Protein AF-A0A2C9EK33-F1 (afdb_monomer)

Solvent-accessible surface area (backbone atoms only — not comparable to full-atom values): 8706 Å² total; per-residue (Å²): 139,89,85,85,82,84,81,84,85,89,77,86,86,74,87,72,79,89,72,76,88,73,95,65,98,65,78,88,69,61,55,70,62,52,52,51,50,54,58,59,61,72,72,67,62,94,80,58,65,85,48,42,47,70,40,89,56,97,82,50,104,55,62,85,45,69,42,61,77,76,57,53,68,64,57,41,50,52,55,22,51,49,31,49,46,55,41,47,57,50,50,56,50,58,74,71,50,80,70,78,92,60,55,68,68,57,56,50,50,52,53,49,50,44,51,51,35,50,51,54,22,50,54,39,48,51,54,47,51,58,54,63,71,65,62,130

Organism: Pseudomonas protegens (strain DSM 19095 / LMG 27888 / CFBP 6595 / CHA0) (NCBI:txid1124983)

Structure (mmCIF, N/CA/C/O backbone):
data_AF-A0A2C9EK33-F1
#
_entry.id   AF-A0A2C9EK33-F1
#
loop_
_atom_site.group_PDB
_atom_site.id
_atom_site.type_symbol
_atom_site.label_atom_id
_atom_site.label_alt_id
_atom_site.label_comp_id
_atom_site.label_asym_id
_atom_site.label_entity_id
_atom_site.label_seq_id
_atom_site.pdbx_PDB_ins_code
_atom_site.Cartn_x
_atom_site.Cartn_y
_atom_site.Cartn_z
_atom_site.occupancy
_atom_site.B_iso_or_equiv
_atom_site.auth_seq_id
_atom_site.auth_comp_id
_atom_site.auth_asym_id
_atom_site.auth_atom_id
_atom_site.pdbx_PDB_model_num
ATOM 1 N N . MET A 1 1 ? 46.172 -22.964 -0.432 1.00 39.91 1 MET A N 1
ATOM 2 C CA . MET A 1 1 ? 45.195 -23.336 0.613 1.00 39.91 1 MET A CA 1
ATOM 3 C C . MET A 1 1 ? 44.044 -24.042 -0.072 1.00 39.91 1 MET A C 1
ATOM 5 O O . MET A 1 1 ? 43.493 -23.491 -1.013 1.00 39.91 1 MET A O 1
ATOM 9 N N . ALA A 1 2 ? 43.806 -25.295 0.305 1.00 33.03 2 ALA A N 1
ATOM 10 C CA . ALA A 1 2 ? 42.877 -26.201 -0.353 1.00 33.03 2 ALA A CA 1
ATOM 11 C C . ALA A 1 2 ? 41.486 -26.136 0.287 1.00 33.03 2 ALA A C 1
ATOM 13 O O . ALA A 1 2 ? 41.377 -26.050 1.506 1.00 33.03 2 ALA A O 1
ATOM 14 N N . ALA A 1 3 ? 40.455 -26.288 -0.538 1.00 32.28 3 ALA A N 1
ATOM 15 C 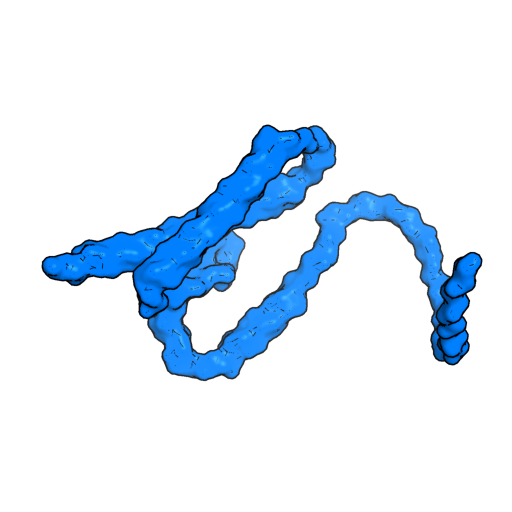CA . ALA A 1 3 ? 39.218 -26.944 -0.144 1.00 32.28 3 ALA A CA 1
ATOM 16 C C . ALA A 1 3 ? 38.766 -27.809 -1.328 1.00 32.28 3 ALA A C 1
ATOM 18 O O . ALA A 1 3 ? 38.296 -27.308 -2.345 1.00 32.28 3 ALA A O 1
ATOM 19 N N . VAL A 1 4 ? 38.994 -29.114 -1.200 1.00 36.97 4 VAL A N 1
ATOM 20 C CA . VAL A 1 4 ? 38.375 -30.162 -2.013 1.00 36.97 4 VAL A CA 1
ATOM 21 C C . VAL A 1 4 ? 37.223 -30.707 -1.179 1.00 36.97 4 VAL A C 1
ATOM 23 O O . VAL A 1 4 ? 37.444 -31.145 -0.053 1.00 36.97 4 VAL A O 1
ATOM 26 N N . CYS A 1 5 ? 36.015 -30.703 -1.733 1.00 38.16 5 CYS A N 1
ATOM 27 C CA . CYS A 1 5 ? 34.924 -31.551 -1.268 1.00 38.16 5 CYS A CA 1
ATOM 28 C C . CYS A 1 5 ? 34.468 -32.376 -2.474 1.00 38.16 5 CYS A C 1
ATOM 30 O O . CYS A 1 5 ? 34.045 -31.818 -3.487 1.00 38.16 5 CYS A O 1
ATOM 32 N N . GLY A 1 6 ? 34.685 -33.689 -2.403 1.00 34.03 6 GLY A N 1
ATOM 33 C CA . GLY A 1 6 ? 34.384 -34.634 -3.472 1.00 34.03 6 GLY A CA 1
ATOM 34 C C . GLY A 1 6 ? 32.889 -34.906 -3.604 1.00 34.03 6 GLY A C 1
ATOM 35 O O . GLY A 1 6 ? 32.143 -34.874 -2.628 1.00 34.03 6 GLY A O 1
ATOM 36 N N . THR A 1 7 ? 32.460 -35.209 -4.823 1.00 52.69 7 THR A N 1
ATOM 37 C CA . THR A 1 7 ? 31.134 -35.753 -5.111 1.00 52.69 7 THR A CA 1
ATOM 38 C C . THR A 1 7 ? 31.153 -37.276 -4.938 1.00 52.69 7 THR A C 1
ATOM 40 O O . THR A 1 7 ? 32.065 -37.933 -5.449 1.00 52.69 7 THR A O 1
ATOM 43 N N . PRO A 1 8 ? 30.161 -37.893 -4.270 1.00 36.25 8 PRO A N 1
ATOM 44 C CA . PRO A 1 8 ? 29.893 -39.301 -4.466 1.00 36.25 8 PRO A CA 1
ATOM 45 C C . PRO A 1 8 ? 29.078 -39.487 -5.751 1.00 36.25 8 PRO A C 1
ATOM 47 O O . PRO A 1 8 ? 28.064 -38.837 -5.998 1.00 36.25 8 PRO A O 1
ATOM 50 N N . SER A 1 9 ? 29.615 -40.382 -6.569 1.00 49.88 9 SER A N 1
ATOM 51 C CA . SER A 1 9 ? 29.093 -40.956 -7.805 1.00 49.88 9 SER A CA 1
ATOM 52 C C . SER A 1 9 ? 27.637 -41.432 -7.694 1.00 49.88 9 SER A C 1
ATOM 54 O O . SER A 1 9 ? 27.275 -42.023 -6.677 1.00 49.88 9 SER A O 1
ATOM 56 N N . GLY A 1 10 ? 26.836 -41.265 -8.760 1.00 46.66 10 GLY A N 1
ATOM 57 C CA . GLY A 1 10 ? 25.636 -42.098 -8.924 1.00 46.66 10 GLY A CA 1
ATOM 58 C C . GLY A 1 10 ? 24.391 -41.552 -9.632 1.00 46.66 10 GLY A C 1
ATOM 59 O O . GLY A 1 10 ? 23.342 -42.159 -9.446 1.00 46.66 10 GLY A O 1
ATOM 60 N N . VAL A 1 11 ? 24.429 -40.477 -10.432 1.00 39.47 11 VAL A N 1
ATOM 61 C CA . VAL A 1 11 ? 23.217 -40.021 -11.157 1.00 39.47 11 VAL A CA 1
ATOM 62 C C . VAL A 1 11 ? 23.526 -39.792 -12.642 1.00 39.47 11 VAL A C 1
ATOM 64 O O . VAL A 1 11 ? 24.513 -39.119 -12.945 1.00 39.47 11 VAL A O 1
ATOM 67 N N . PRO A 1 12 ? 22.751 -40.368 -13.584 1.00 33.91 12 PRO A N 1
ATOM 68 C CA . PRO A 1 12 ? 23.047 -40.272 -15.010 1.00 33.91 12 PRO A CA 1
ATOM 69 C C . PRO A 1 12 ? 22.957 -38.825 -15.503 1.00 33.91 12 PRO A C 1
ATOM 71 O O . PRO A 1 12 ? 21.949 -38.144 -15.313 1.00 33.91 12 PRO A O 1
ATOM 74 N N . VAL A 1 13 ? 24.011 -38.379 -16.190 1.00 40.28 13 VAL A N 1
ATOM 75 C CA . VAL A 1 13 ? 24.018 -37.143 -16.978 1.00 40.28 13 VAL A CA 1
ATOM 76 C C . VAL A 1 13 ? 23.042 -37.328 -18.136 1.00 40.28 13 VAL A C 1
ATOM 78 O O . VAL A 1 13 ? 23.356 -37.981 -19.128 1.00 40.28 13 VAL A O 1
ATOM 81 N N . SER A 1 14 ? 21.847 -36.757 -18.012 1.00 40.94 14 SER A N 1
ATOM 82 C CA . SER A 1 14 ? 21.005 -36.501 -19.177 1.00 40.94 14 SER A CA 1
ATOM 83 C C . SER A 1 14 ? 21.458 -35.181 -19.791 1.00 40.94 14 SER A C 1
ATOM 85 O O . SER A 1 14 ? 21.260 -34.115 -19.211 1.00 40.94 14 SER A O 1
ATOM 87 N N . LEU A 1 15 ? 22.108 -35.273 -20.951 1.00 36.16 15 LEU A N 1
ATOM 88 C CA . LEU A 1 15 ? 22.370 -34.151 -21.850 1.00 36.16 15 LEU A CA 1
ATOM 89 C C . LEU A 1 15 ? 21.026 -33.560 -22.295 1.00 36.16 15 LEU A C 1
ATOM 91 O O . LEU A 1 15 ? 20.418 -34.038 -23.249 1.00 36.16 15 LEU A O 1
ATOM 95 N N . LEU A 1 16 ? 20.553 -32.528 -21.601 1.00 34.47 16 LEU A N 1
ATOM 96 C CA . LEU A 1 16 ? 19.548 -31.627 -22.153 1.00 34.47 16 LEU A CA 1
ATOM 97 C C . LEU A 1 16 ? 20.273 -30.569 -22.997 1.00 34.47 16 LEU A C 1
ATOM 99 O O . LEU A 1 16 ? 21.287 -30.023 -22.551 1.00 34.47 16 LEU A O 1
ATOM 103 N N . PRO A 1 17 ? 19.810 -30.308 -24.230 1.00 35.22 17 PRO A N 1
ATOM 104 C CA . PRO A 1 17 ? 20.482 -29.396 -25.136 1.00 35.22 17 PRO A CA 1
ATOM 105 C C . PRO A 1 17 ? 20.437 -27.975 -24.569 1.00 35.22 17 PRO A C 1
ATOM 107 O O . PRO A 1 17 ? 19.417 -27.538 -24.034 1.00 35.22 17 PRO A O 1
ATOM 110 N N . VAL A 1 18 ? 21.548 -27.246 -24.714 1.00 43.25 18 VAL A N 1
ATOM 111 C CA . VAL A 1 18 ? 21.607 -25.794 -24.509 1.00 43.25 18 VAL A CA 1
ATOM 112 C C . VAL A 1 18 ? 20.667 -25.150 -25.527 1.00 43.25 18 VAL A C 1
ATOM 114 O O . VAL A 1 18 ? 21.016 -24.943 -26.687 1.00 43.25 18 VAL A O 1
ATOM 117 N N . GLY A 1 19 ? 19.434 -24.895 -25.097 1.00 41.62 19 GLY A N 1
ATOM 118 C CA . GLY A 1 19 ? 18.492 -24.048 -25.808 1.00 41.62 19 GLY A CA 1
ATOM 119 C C . GLY A 1 19 ? 18.902 -22.592 -25.631 1.00 41.62 19 GLY A C 1
ATOM 120 O O . GLY A 1 19 ? 19.049 -22.116 -24.506 1.00 41.62 19 GLY A O 1
ATOM 121 N N . GLN A 1 20 ? 19.111 -21.895 -26.747 1.00 42.59 20 GLN A N 1
ATOM 122 C CA . GLN A 1 20 ? 19.316 -20.448 -26.782 1.00 42.59 20 GLN A CA 1
ATOM 123 C C . GLN A 1 20 ? 18.188 -19.697 -26.045 1.00 42.59 20 GLN A C 1
ATOM 125 O O . GLN A 1 20 ? 17.042 -20.156 -26.056 1.00 42.59 20 GLN A O 1
ATOM 130 N N . PRO A 1 21 ? 18.475 -18.531 -25.432 1.00 38.81 21 PRO A N 1
ATOM 131 C CA . PRO A 1 21 ? 17.491 -17.805 -24.646 1.00 38.81 21 PRO A CA 1
ATOM 132 C C . PRO A 1 21 ? 16.417 -17.235 -25.572 1.00 38.81 21 PRO A C 1
ATOM 134 O O . PRO A 1 21 ? 16.646 -16.299 -26.333 1.00 38.81 21 PRO A O 1
ATOM 137 N N . SER A 1 22 ? 15.226 -17.819 -25.501 1.00 39.38 22 SER A N 1
ATOM 138 C CA . SER A 1 22 ? 14.015 -17.180 -26.001 1.00 39.38 22 SER A CA 1
ATOM 139 C C . SER A 1 22 ? 13.609 -16.134 -24.968 1.00 39.38 22 SER A C 1
ATOM 141 O O . SER A 1 22 ? 13.415 -16.467 -23.799 1.00 39.38 22 SER A O 1
ATOM 143 N N . HIS A 1 23 ? 13.519 -14.872 -25.380 1.00 43.97 23 HIS A N 1
ATOM 144 C CA . HIS A 1 23 ? 12.992 -13.787 -24.558 1.00 43.97 23 HIS A CA 1
ATOM 145 C C . HIS A 1 23 ? 11.531 -14.093 -24.194 1.00 43.97 23 HIS A C 1
ATOM 147 O O . HIS A 1 23 ? 10.614 -13.775 -24.944 1.00 43.97 23 HIS A O 1
ATOM 153 N N . SER A 1 24 ? 11.311 -14.758 -23.059 1.00 44.09 24 SER A N 1
ATOM 154 C CA . SER A 1 24 ? 9.987 -14.956 -22.474 1.00 44.09 24 SER A CA 1
ATOM 155 C C . SER A 1 24 ? 9.938 -14.203 -21.149 1.00 44.09 24 SER A C 1
ATOM 157 O O . SER A 1 24 ? 10.656 -14.548 -20.210 1.00 44.09 24 SER A O 1
ATOM 159 N N . CYS A 1 25 ? 9.089 -13.180 -21.059 1.00 40.00 25 CYS A N 1
ATOM 160 C CA . CYS A 1 25 ? 8.805 -12.425 -19.833 1.00 40.00 25 CYS A CA 1
ATOM 161 C C . CYS A 1 25 ? 7.892 -13.211 -18.867 1.00 40.00 25 CYS A C 1
ATOM 163 O O . CYS A 1 25 ? 6.976 -12.656 -18.253 1.00 40.00 25 CYS A O 1
ATOM 165 N N . HIS A 1 26 ? 8.122 -14.517 -18.730 1.00 38.56 26 HIS A N 1
ATOM 166 C CA . HIS A 1 26 ? 7.500 -15.334 -17.698 1.00 38.56 26 HIS A CA 1
ATOM 167 C C . HIS A 1 26 ? 8.509 -15.563 -16.574 1.00 38.56 26 HIS A C 1
ATOM 169 O O . HIS A 1 26 ? 9.372 -16.432 -16.704 1.00 38.56 26 HIS A O 1
ATOM 175 N N . PRO A 1 27 ? 8.404 -14.865 -15.431 1.00 44.16 27 PRO A N 1
ATOM 176 C CA . PRO A 1 27 ? 8.883 -15.476 -14.212 1.00 44.16 27 PRO A CA 1
ATOM 177 C C . PRO A 1 27 ? 7.952 -16.649 -13.900 1.00 44.16 27 PRO A C 1
ATOM 179 O O . PRO A 1 27 ? 6.725 -16.519 -13.949 1.00 44.16 27 PRO A O 1
ATOM 182 N N . GLN A 1 28 ? 8.534 -17.796 -13.556 1.00 49.09 28 GLN A N 1
ATOM 183 C CA . GLN A 1 28 ? 7.837 -18.848 -12.821 1.00 49.09 28 GLN A CA 1
ATOM 184 C C . GLN A 1 28 ? 7.547 -18.323 -11.411 1.00 49.09 28 GLN A C 1
ATOM 186 O O . GLN A 1 28 ? 8.191 -18.695 -10.436 1.00 49.09 28 GLN A O 1
ATOM 191 N N . PHE A 1 29 ? 6.595 -17.399 -11.299 1.00 48.44 29 PHE A N 1
ATOM 192 C CA . PHE A 1 29 ? 5.963 -17.116 -10.024 1.00 48.44 29 PHE A CA 1
ATOM 193 C C . PHE A 1 29 ? 5.106 -18.344 -9.713 1.00 48.44 29 PHE A C 1
ATOM 195 O O . PHE A 1 29 ? 4.187 -18.666 -10.468 1.00 48.44 29 PHE A O 1
ATOM 202 N N . ALA A 1 30 ? 5.457 -19.084 -8.661 1.00 46.22 30 ALA A N 1
ATOM 203 C CA . ALA A 1 30 ? 4.798 -20.328 -8.269 1.00 46.22 30 ALA A CA 1
ATOM 204 C C . ALA A 1 30 ? 3.404 -20.067 -7.655 1.00 46.22 30 ALA A C 1
ATOM 206 O O . ALA A 1 30 ? 3.111 -20.460 -6.530 1.00 46.22 30 ALA A O 1
ATOM 207 N N . TRP A 1 31 ? 2.520 -19.410 -8.410 1.00 43.25 31 TRP A N 1
ATOM 208 C CA . TRP A 1 31 ? 1.099 -19.262 -8.097 1.00 43.25 31 TRP A CA 1
ATOM 209 C C . TRP A 1 31 ? 0.380 -20.572 -7.808 1.00 43.25 31 TRP A C 1
ATOM 211 O O . TRP A 1 31 ? -0.390 -20.580 -6.853 1.00 43.25 31 TRP A O 1
ATOM 221 N N . PRO A 1 32 ? 0.656 -21.695 -8.492 1.00 46.91 32 PRO A N 1
ATOM 222 C CA . PRO A 1 32 ? -0.024 -22.943 -8.170 1.00 46.91 32 PRO A CA 1
ATOM 223 C C . PRO A 1 32 ? 0.259 -23.415 -6.737 1.00 46.91 32 PRO A C 1
ATOM 225 O O . PRO A 1 32 ? -0.669 -23.782 -6.028 1.00 46.91 32 PRO A O 1
ATOM 228 N N . GLN A 1 33 ? 1.511 -23.320 -6.271 1.00 47.91 33 GLN A N 1
ATOM 229 C CA . GLN A 1 33 ? 1.889 -23.756 -4.919 1.00 47.91 33 GLN A CA 1
ATOM 230 C C . GLN A 1 33 ? 1.399 -22.794 -3.834 1.00 47.91 33 GLN A C 1
ATOM 232 O O . GLN A 1 33 ? 1.034 -23.236 -2.748 1.00 47.91 33 GLN A O 1
ATOM 237 N N . MET A 1 34 ? 1.361 -21.488 -4.117 1.00 45.34 34 MET A N 1
ATOM 238 C CA . MET A 1 34 ? 0.829 -20.508 -3.167 1.00 45.34 34 MET A CA 1
ATOM 239 C C . MET A 1 34 ? -0.698 -20.606 -3.049 1.00 45.34 34 MET A C 1
ATOM 241 O O . MET A 1 34 ? -1.224 -20.538 -1.942 1.00 45.34 34 MET A O 1
ATOM 245 N N . VAL A 1 35 ? -1.402 -20.844 -4.163 1.00 52.59 35 VAL A N 1
ATOM 246 C CA . VAL A 1 35 ? -2.845 -21.143 -4.177 1.00 52.59 35 VAL A CA 1
ATOM 247 C C . VAL A 1 35 ? -3.131 -22.440 -3.424 1.00 52.59 35 VAL A C 1
ATOM 249 O O . VAL A 1 35 ? -4.053 -22.478 -2.618 1.00 52.59 35 VAL A O 1
ATOM 252 N N . GLU A 1 36 ? -2.314 -23.477 -3.606 1.00 46.25 36 GLU A N 1
ATOM 253 C CA . GLU A 1 36 ? -2.462 -24.742 -2.881 1.00 46.25 36 GL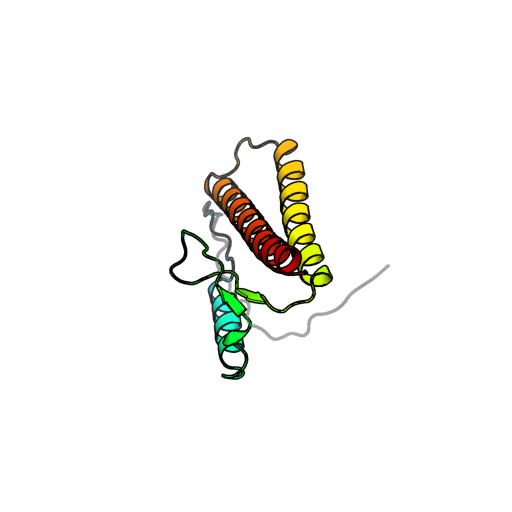U A CA 1
ATOM 254 C C . GLU A 1 36 ? -2.177 -24.581 -1.373 1.00 46.25 36 GLU A C 1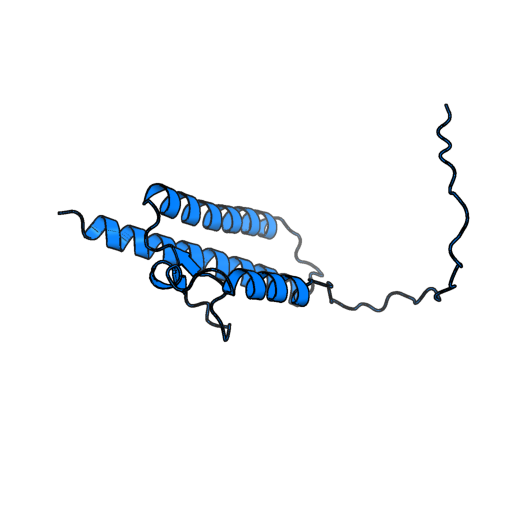
ATOM 256 O O . GLU A 1 36 ? -2.863 -25.169 -0.536 1.00 46.25 36 GLU A O 1
ATOM 261 N N . ALA A 1 37 ? -1.222 -23.723 -0.996 1.00 44.69 37 ALA A N 1
ATOM 262 C CA . ALA A 1 37 ? -0.979 -23.355 0.398 1.00 44.69 37 ALA A CA 1
ATOM 263 C C . ALA A 1 37 ? -2.160 -22.570 1.005 1.00 44.69 37 ALA A C 1
ATOM 265 O O . ALA A 1 37 ? -2.568 -22.860 2.128 1.00 44.69 37 ALA A O 1
ATOM 266 N N . LEU A 1 38 ? -2.768 -21.646 0.253 1.00 47.59 38 LEU A N 1
ATOM 267 C CA . LEU A 1 38 ? -3.996 -20.929 0.634 1.00 47.59 38 LEU A CA 1
ATOM 268 C C . LEU A 1 38 ? -5.216 -21.865 0.745 1.00 47.59 38 LEU A C 1
ATOM 270 O O . LEU A 1 38 ? -6.036 -21.710 1.652 1.00 47.59 38 LEU A O 1
ATOM 274 N N . GLN A 1 39 ? -5.314 -22.876 -0.122 1.00 47.03 39 GLN A N 1
ATOM 275 C CA . GLN A 1 39 ? -6.354 -23.910 -0.069 1.00 47.03 39 GLN A CA 1
ATOM 276 C C . GLN A 1 39 ? -6.199 -24.843 1.142 1.00 47.03 39 GLN A C 1
ATOM 278 O O . GLN A 1 39 ? -7.193 -25.276 1.715 1.00 47.03 39 GLN A O 1
ATOM 283 N N . ARG A 1 40 ? -4.967 -25.126 1.587 1.00 43.88 40 ARG A N 1
ATOM 284 C CA . ARG A 1 40 ? -4.734 -25.889 2.829 1.00 43.88 40 ARG A CA 1
ATOM 285 C C . ARG A 1 40 ? -4.992 -25.064 4.092 1.00 43.88 40 ARG A C 1
ATOM 287 O O . ARG A 1 40 ? -5.450 -25.616 5.089 1.00 43.88 40 ARG A O 1
ATOM 294 N N . VAL A 1 41 ? -4.754 -23.751 4.057 1.00 49.50 41 VAL A N 1
ATOM 295 C CA . VAL A 1 41 ? -5.092 -22.843 5.173 1.00 49.50 41 VAL A CA 1
ATOM 296 C C . VAL A 1 41 ? -6.611 -22.713 5.360 1.00 49.50 41 VAL A C 1
ATOM 298 O O . VAL A 1 41 ? -7.076 -22.546 6.482 1.00 49.50 41 VAL A O 1
ATOM 301 N N . THR A 1 42 ? -7.405 -22.870 4.297 1.00 50.31 42 THR A N 1
ATOM 302 C CA . THR A 1 42 ? -8.878 -22.773 4.347 1.00 50.31 42 THR A CA 1
ATOM 303 C C . THR A 1 42 ? -9.586 -24.026 4.884 1.00 50.31 42 THR A C 1
ATOM 305 O O . THR A 1 42 ? -10.800 -24.001 5.054 1.00 50.31 42 THR A O 1
ATOM 308 N N . THR A 1 43 ? -8.856 -25.097 5.222 1.00 44.97 43 THR A N 1
ATOM 309 C CA . THR A 1 43 ? -9.418 -26.324 5.831 1.00 44.97 43 THR A CA 1
ATOM 310 C C . THR A 1 43 ? -9.269 -26.421 7.357 1.00 44.97 43 THR A C 1
ATOM 312 O O . THR A 1 43 ? -9.465 -27.498 7.915 1.00 44.97 43 THR A O 1
ATOM 315 N N . MET A 1 44 ? -8.945 -25.328 8.057 1.00 43.69 44 MET A N 1
ATOM 316 C CA . MET A 1 44 ? -8.930 -25.298 9.528 1.00 43.69 44 MET A CA 1
ATOM 317 C C . MET A 1 44 ? -10.041 -24.397 10.093 1.00 43.69 44 MET A C 1
ATOM 319 O O . MET A 1 44 ? -9.982 -23.177 9.986 1.00 43.69 44 MET A O 1
ATOM 323 N N . ASP A 1 45 ? -11.002 -25.064 10.737 1.00 45.09 45 ASP A N 1
ATOM 324 C CA . ASP A 1 45 ? -11.981 -24.592 11.729 1.00 45.09 45 ASP A CA 1
ATOM 325 C C . ASP A 1 45 ? -13.069 -23.570 11.314 1.00 45.09 45 ASP A C 1
ATOM 327 O O . ASP A 1 45 ? -12.857 -22.363 11.186 1.00 45.09 45 ASP A O 1
ATOM 331 N N . ASP A 1 46 ? -14.297 -24.091 11.226 1.00 45.47 46 ASP A N 1
ATOM 332 C CA . ASP A 1 46 ? -15.578 -23.451 10.870 1.00 45.47 46 ASP A CA 1
ATOM 333 C C . ASP A 1 46 ? -16.014 -22.305 11.821 1.00 45.47 46 ASP A C 1
ATOM 335 O O . ASP A 1 46 ? -16.911 -21.529 11.506 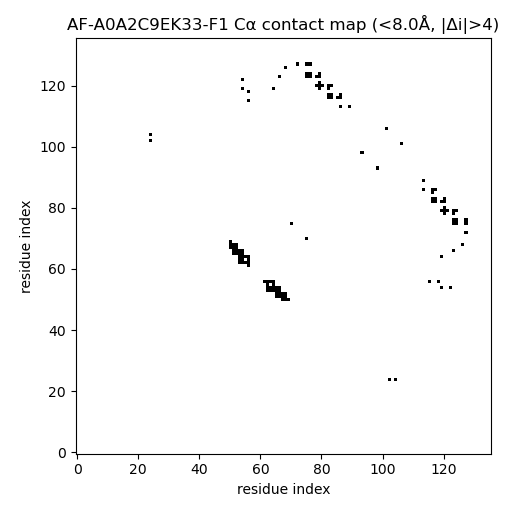1.00 45.47 46 ASP A O 1
ATOM 339 N N . GLN A 1 47 ? -15.347 -22.116 12.968 1.00 46.34 47 GLN A N 1
ATOM 340 C CA . GLN A 1 47 ? -15.606 -20.998 13.895 1.00 46.34 47 GLN A CA 1
ATOM 341 C C . GLN A 1 47 ? -14.808 -19.714 13.589 1.00 46.34 47 GLN A C 1
ATOM 343 O O . GLN A 1 47 ? -15.145 -18.642 14.096 1.00 46.34 47 GLN A O 1
ATOM 348 N N . SER A 1 48 ? -13.765 -19.789 12.758 1.00 51.97 48 SER A N 1
ATOM 349 C CA . SER A 1 48 ? -12.806 -18.694 12.523 1.00 51.97 48 SER A CA 1
ATOM 350 C C . SER A 1 48 ? -13.270 -17.665 11.476 1.00 51.97 48 SER A C 1
ATOM 352 O O . SER A 1 48 ? -12.912 -16.487 11.534 1.00 51.97 48 SER A O 1
ATOM 354 N N . VAL A 1 49 ? -14.126 -18.069 10.534 1.00 51.00 49 VAL A N 1
ATOM 355 C CA . VAL A 1 49 ? -14.508 -17.258 9.360 1.00 51.00 49 VAL A CA 1
ATOM 356 C C . VAL A 1 49 ? -15.386 -16.036 9.665 1.00 51.00 49 VAL A C 1
ATOM 358 O O . VAL A 1 49 ? -15.439 -15.121 8.851 1.00 51.00 49 VAL A O 1
ATOM 361 N N . HIS A 1 50 ? -16.017 -15.943 10.841 1.00 59.00 50 HIS A N 1
ATOM 362 C CA . HIS A 1 50 ? -16.809 -14.758 11.220 1.00 59.00 50 HIS A CA 1
ATOM 363 C C . HIS A 1 50 ? -15.967 -13.545 11.649 1.00 59.00 50 HIS A C 1
ATOM 365 O O . HIS A 1 50 ? -16.480 -12.427 11.698 1.00 59.00 50 HIS A O 1
ATOM 371 N N . ARG A 1 51 ? -14.686 -13.750 11.977 1.00 77.44 51 ARG A N 1
ATOM 372 C CA . ARG A 1 51 ? -13.769 -12.694 12.440 1.00 77.44 51 ARG A CA 1
ATOM 373 C C . ARG A 1 51 ? -13.072 -11.960 11.290 1.00 77.44 51 ARG A C 1
ATOM 375 O O . ARG A 1 51 ? -12.645 -10.816 11.452 1.00 77.44 51 ARG A O 1
ATOM 382 N N . PHE A 1 52 ? -12.959 -12.621 10.144 1.00 83.94 52 PHE A N 1
ATOM 383 C CA . PHE A 1 52 ? -12.220 -12.137 8.990 1.00 83.94 52 PHE A CA 1
ATOM 384 C C . PHE A 1 52 ? -13.172 -11.640 7.904 1.00 83.94 52 PHE A C 1
ATOM 386 O O . PHE A 1 52 ? -13.902 -12.423 7.302 1.00 83.94 52 PHE A O 1
ATOM 393 N N . SER A 1 53 ? -13.139 -10.339 7.621 1.00 83.88 53 SER A N 1
ATOM 394 C CA . SER A 1 53 ? -13.901 -9.763 6.515 1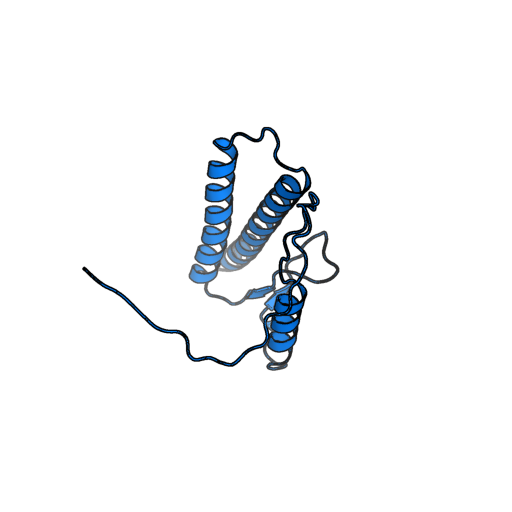.00 83.88 53 SER A CA 1
ATOM 395 C C . SER A 1 53 ? -13.054 -9.762 5.245 1.00 83.88 53 SER A C 1
ATOM 397 O O . SER A 1 53 ? -11.922 -9.267 5.285 1.00 83.88 53 SER A O 1
ATOM 399 N N . PRO A 1 54 ? -13.563 -10.259 4.104 1.00 85.19 54 PRO A N 1
ATOM 400 C CA . PRO A 1 54 ? -12.885 -10.069 2.833 1.00 85.19 54 PRO A CA 1
ATOM 401 C C . PRO A 1 54 ? -12.806 -8.572 2.527 1.00 85.19 54 PRO A C 1
ATOM 403 O O . PRO A 1 54 ? -13.791 -7.845 2.668 1.00 85.19 54 PRO A O 1
ATOM 406 N N . VAL A 1 55 ? -11.636 -8.112 2.099 1.00 82.62 55 VAL A N 1
ATOM 407 C CA . VAL A 1 55 ? -11.483 -6.779 1.520 1.00 82.62 55 VAL A CA 1
ATOM 408 C C . VAL A 1 55 ? -11.683 -6.913 0.021 1.00 82.62 55 VAL A C 1
ATOM 410 O O . VAL A 1 55 ? -11.080 -7.777 -0.624 1.00 82.62 55 VAL A O 1
ATOM 413 N N . ASP A 1 56 ? -12.562 -6.081 -0.538 1.00 72.00 56 ASP A N 1
ATOM 414 C CA . ASP A 1 56 ? -12.760 -6.051 -1.982 1.00 72.00 56 ASP A CA 1
ATOM 415 C C . ASP A 1 56 ? -11.419 -5.747 -2.663 1.00 72.00 56 ASP A C 1
ATOM 417 O O . ASP A 1 56 ? -10.709 -4.803 -2.313 1.00 72.00 56 ASP A O 1
ATOM 421 N N . THR A 1 57 ? -11.068 -6.580 -3.636 1.00 65.56 57 THR A N 1
ATOM 422 C CA . THR A 1 57 ? -9.828 -6.485 -4.404 1.00 65.56 57 THR A CA 1
ATOM 423 C C . THR A 1 57 ? -10.092 -6.268 -5.896 1.00 65.56 57 THR A C 1
ATOM 425 O O . THR A 1 57 ? -9.221 -6.605 -6.670 1.00 65.56 57 THR A O 1
ATOM 428 N N . HIS A 1 58 ? -11.229 -5.659 -6.294 1.00 58.47 58 HIS A N 1
ATOM 429 C CA . HIS A 1 58 ? -11.651 -5.097 -7.613 1.00 58.47 58 HIS A CA 1
ATOM 430 C C . HIS A 1 58 ? -11.593 -6.017 -8.846 1.00 58.47 58 HIS A C 1
ATOM 432 O O . HIS A 1 58 ? -12.457 -5.948 -9.708 1.00 58.47 58 HIS A O 1
ATOM 438 N N . ASP A 1 59 ? -10.572 -6.852 -8.941 1.00 59.97 59 ASP A N 1
ATOM 439 C CA . ASP A 1 59 ? -10.070 -7.523 -10.134 1.00 59.97 59 ASP A CA 1
ATOM 440 C C . ASP A 1 59 ? -9.816 -9.019 -9.859 1.00 59.97 59 ASP A C 1
ATOM 442 O O . ASP A 1 59 ? -9.138 -9.719 -10.608 1.00 59.97 59 ASP A O 1
ATOM 446 N N . ALA A 1 60 ? -10.324 -9.532 -8.736 1.00 60.75 60 ALA A N 1
ATOM 447 C CA . ALA A 1 60 ? -10.210 -10.933 -8.370 1.00 60.75 60 ALA A CA 1
ATOM 448 C C . ALA A 1 60 ? -11.598 -11.516 -8.089 1.00 60.75 60 ALA A C 1
ATOM 450 O O . ALA A 1 60 ? -12.356 -10.982 -7.284 1.00 60.75 60 ALA A O 1
ATOM 451 N N . ASN A 1 61 ? -11.899 -12.666 -8.707 1.00 59.34 61 ASN A N 1
ATOM 452 C CA . ASN A 1 61 ? -13.099 -13.465 -8.407 1.00 59.34 61 ASN A CA 1
ATOM 453 C C . ASN A 1 61 ? -13.146 -13.939 -6.939 1.00 59.34 61 ASN A C 1
ATOM 455 O O . ASN A 1 61 ? -14.163 -14.460 -6.491 1.00 59.34 61 ASN A O 1
ATOM 459 N N . GLN A 1 62 ? -12.043 -13.787 -6.202 1.00 64.31 62 GLN A N 1
ATOM 460 C CA . GLN A 1 62 ? -11.899 -14.128 -4.796 1.00 64.31 62 GLN A CA 1
ATOM 461 C C . GLN A 1 62 ? -11.087 -13.041 -4.087 1.00 64.31 62 GLN A C 1
ATOM 463 O O . GLN A 1 62 ? -10.093 -12.563 -4.632 1.00 64.31 62 GLN A O 1
ATOM 468 N N . ALA A 1 63 ? -11.482 -12.680 -2.863 1.00 66.38 63 ALA A N 1
ATOM 469 C CA . ALA A 1 63 ? -10.736 -11.719 -2.058 1.00 66.38 63 ALA A CA 1
ATOM 470 C C . ALA A 1 63 ? -9.301 -12.209 -1.816 1.00 66.38 63 ALA A C 1
ATOM 472 O O . ALA A 1 63 ? -9.088 -13.303 -1.290 1.00 66.38 63 ALA A O 1
ATOM 473 N N . VAL A 1 64 ? -8.323 -11.387 -2.203 1.00 75.25 64 VAL A N 1
ATOM 474 C CA . VAL A 1 64 ? -6.891 -11.67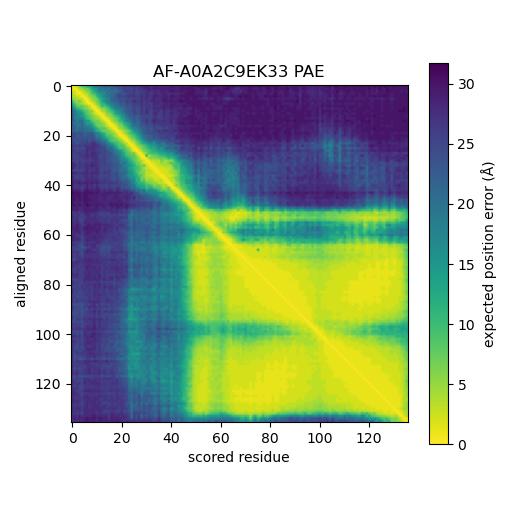7 -2.009 1.00 75.25 64 VAL A CA 1
ATOM 475 C C . VAL A 1 64 ? -6.435 -11.308 -0.589 1.00 75.25 64 VAL A C 1
ATOM 477 O O . VAL A 1 64 ? -5.417 -11.807 -0.116 1.00 75.25 64 VAL A O 1
ATOM 480 N N . PHE A 1 65 ? -7.220 -10.490 0.120 1.00 83.38 65 PHE A N 1
ATOM 481 C CA . PHE A 1 65 ? -6.941 -10.053 1.482 1.00 83.38 65 PHE A CA 1
ATOM 482 C C . PHE A 1 65 ? -8.168 -10.205 2.386 1.00 83.38 65 PHE A C 1
ATOM 484 O O . PHE A 1 65 ? -9.278 -9.804 2.032 1.00 83.38 65 PHE A O 1
ATOM 491 N N . TYR A 1 66 ? -7.940 -10.763 3.574 1.00 88.44 66 TYR A N 1
ATOM 492 C CA . TYR A 1 66 ? -8.927 -10.898 4.637 1.00 88.44 66 TYR A CA 1
ATOM 493 C C . TYR A 1 66 ? -8.449 -10.121 5.859 1.00 88.44 66 TYR A C 1
ATOM 495 O O . TYR A 1 66 ? -7.337 -10.328 6.347 1.00 88.44 66 TYR A O 1
ATOM 503 N N . LEU A 1 67 ? -9.300 -9.233 6.355 1.00 89.88 67 LEU A N 1
ATOM 504 C CA . LEU A 1 67 ? -9.017 -8.384 7.497 1.00 89.88 67 LEU A CA 1
ATOM 505 C C . LEU A 1 67 ? -9.630 -8.985 8.756 1.00 89.88 67 LEU A C 1
ATOM 507 O O . LEU A 1 67 ? -10.846 -9.136 8.833 1.00 89.88 67 LEU A O 1
ATOM 511 N N . ASP A 1 68 ? -8.798 -9.270 9.757 1.00 92.06 68 ASP A N 1
ATOM 512 C CA . ASP A 1 68 ? -9.269 -9.506 11.120 1.00 92.06 68 ASP A CA 1
ATOM 513 C C . ASP A 1 68 ? -9.861 -8.207 11.662 1.00 92.06 68 ASP A C 1
ATOM 515 O O . ASP A 1 68 ? -9.153 -7.360 12.213 1.00 92.06 68 ASP A O 1
ATOM 519 N N . THR A 1 69 ? -11.172 -8.041 11.510 1.00 88.38 69 THR A N 1
ATOM 520 C CA . THR A 1 69 ? -11.821 -6.814 11.948 1.00 88.38 69 THR A CA 1
ATOM 521 C C . THR A 1 69 ? -11.850 -6.712 13.454 1.00 88.38 69 THR A C 1
ATOM 523 O O . THR A 1 69 ? -12.282 -5.668 13.896 1.00 88.38 69 THR A O 1
ATOM 526 N N . GLN A 1 70 ? -11.462 -7.741 14.224 1.00 89.88 70 GLN A N 1
ATOM 527 C CA . GLN A 1 70 ? -11.473 -7.784 15.689 1.00 89.88 70 GLN A CA 1
ATOM 528 C C . GLN A 1 70 ? -10.085 -7.648 16.328 1.00 89.88 70 GLN A C 1
ATOM 530 O O . GLN A 1 70 ? -10.001 -7.595 17.555 1.00 89.88 70 GLN A O 1
ATOM 535 N N . ALA A 1 71 ? -9.015 -7.537 15.536 1.00 93.06 71 ALA A N 1
ATOM 536 C CA . ALA A 1 71 ? -7.668 -7.277 16.040 1.00 93.06 71 ALA A CA 1
ATOM 537 C C . ALA A 1 71 ? -7.599 -5.983 16.876 1.00 93.06 71 ALA A C 1
ATOM 539 O O . ALA A 1 71 ? -8.440 -5.085 16.746 1.00 93.06 71 ALA A O 1
ATOM 540 N N . SER A 1 72 ? -6.593 -5.876 17.751 1.00 95.31 72 SER A N 1
ATOM 541 C CA . SER A 1 72 ? -6.415 -4.671 18.567 1.00 95.31 72 SER A CA 1
ATOM 542 C C . SER A 1 72 ? -6.199 -3.437 17.680 1.00 95.31 72 SER A C 1
ATOM 544 O O . SER A 1 72 ? -5.663 -3.546 16.575 1.00 95.31 7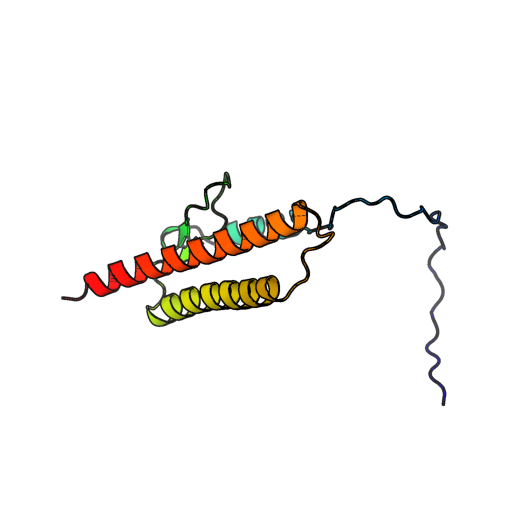2 SER A O 1
ATOM 546 N N . LEU A 1 73 ? -6.584 -2.243 18.149 1.00 94.88 73 LEU A N 1
ATOM 547 C CA . LEU A 1 73 ? -6.362 -1.005 17.383 1.00 94.88 73 LEU A CA 1
ATOM 548 C C . LEU A 1 73 ? -4.878 -0.788 17.062 1.00 94.88 73 LEU A C 1
ATOM 550 O O . LEU A 1 73 ? -4.553 -0.298 15.984 1.00 94.88 73 LEU A O 1
ATOM 554 N N . ASN A 1 74 ? -3.985 -1.197 17.966 1.00 96.50 74 ASN A N 1
ATOM 555 C CA . ASN A 1 74 ? -2.545 -1.122 17.750 1.00 96.50 74 ASN A CA 1
ATOM 556 C C . ASN A 1 74 ? -2.075 -2.069 16.633 1.00 96.50 74 ASN A C 1
ATOM 558 O O . ASN A 1 74 ? -1.286 -1.663 15.778 1.00 96.50 74 ASN A O 1
ATOM 562 N N . ASP A 1 75 ? -2.580 -3.305 16.602 1.00 96.50 75 ASP A N 1
ATOM 563 C CA . ASP A 1 75 ? -2.243 -4.266 15.544 1.00 96.50 75 ASP A CA 1
ATOM 564 C C . ASP A 1 75 ? -2.800 -3.815 14.193 1.00 96.50 75 ASP A C 1
ATOM 566 O O . ASP A 1 75 ? -2.093 -3.868 13.187 1.00 96.50 75 ASP A O 1
ATOM 570 N N . LEU A 1 76 ? -4.035 -3.301 14.165 1.00 95.69 76 LEU A N 1
ATOM 571 C CA . LEU A 1 76 ? -4.631 -2.710 12.967 1.00 95.69 76 LEU A CA 1
ATOM 572 C C . LEU A 1 76 ? -3.794 -1.517 12.477 1.00 95.69 76 LEU A C 1
ATOM 574 O O . LEU A 1 76 ? -3.413 -1.470 11.309 1.00 95.69 76 LEU A O 1
ATOM 578 N N . ALA A 1 77 ? -3.433 -0.584 13.362 1.00 97.06 77 ALA A N 1
ATOM 579 C CA . ALA A 1 77 ? -2.640 0.591 13.001 1.00 97.06 77 ALA A CA 1
ATOM 580 C C . ALA A 1 77 ? -1.245 0.208 12.483 1.00 97.06 77 ALA A C 1
ATOM 582 O O . ALA A 1 77 ? -0.810 0.714 11.448 1.00 97.06 77 ALA A O 1
ATOM 583 N N . SER A 1 78 ? -0.574 -0.737 13.147 1.00 97.62 78 SER A N 1
ATOM 584 C CA . SER A 1 78 ? 0.727 -1.269 12.721 1.00 97.62 78 SER A CA 1
ATOM 585 C C . SER A 1 78 ? 0.630 -1.954 11.356 1.00 97.62 78 SER A C 1
ATOM 587 O O . SER A 1 78 ? 1.480 -1.755 10.490 1.00 97.62 78 SER A O 1
ATOM 589 N N . SER A 1 79 ? -0.443 -2.717 11.134 1.00 96.00 79 SER A N 1
ATOM 590 C CA . SER A 1 79 ? -0.725 -3.417 9.879 1.00 96.00 79 SER A CA 1
ATOM 591 C C . SER A 1 79 ? -0.991 -2.444 8.720 1.00 96.00 79 SER A C 1
ATOM 593 O O . SER A 1 79 ? -0.467 -2.633 7.620 1.00 96.00 79 SER A O 1
ATOM 595 N N . ALA A 1 80 ? -1.746 -1.365 8.949 1.00 97.06 80 ALA A N 1
ATOM 596 C CA . ALA A 1 80 ? -1.942 -0.301 7.962 1.00 97.06 80 ALA A CA 1
ATOM 597 C C . ALA A 1 80 ? -0.627 0.440 7.663 1.00 97.06 80 ALA A C 1
ATOM 599 O O . ALA A 1 80 ? -0.242 0.594 6.503 1.00 97.06 80 ALA A O 1
ATOM 600 N N . ALA A 1 81 ? 0.102 0.843 8.709 1.00 98.19 81 ALA A N 1
ATOM 601 C CA . ALA A 1 81 ? 1.372 1.554 8.587 1.00 98.19 81 ALA A CA 1
ATOM 602 C C . ALA A 1 81 ? 2.432 0.735 7.839 1.00 98.19 81 ALA A C 1
ATOM 604 O O . ALA A 1 81 ? 3.194 1.288 7.041 1.00 98.19 81 ALA A O 1
ATOM 605 N N . HIS A 1 82 ? 2.463 -0.583 8.056 1.00 97.81 82 HIS A N 1
ATOM 606 C CA . HIS A 1 82 ? 3.363 -1.482 7.347 1.00 97.81 82 HIS A CA 1
ATOM 607 C C . HIS A 1 82 ? 3.096 -1.472 5.837 1.00 97.81 82 HIS A C 1
ATOM 609 O O . HIS A 1 82 ? 4.028 -1.309 5.054 1.00 97.81 82 HIS A O 1
ATOM 615 N N . ARG A 1 83 ? 1.829 -1.543 5.408 1.00 96.44 83 ARG A N 1
ATOM 616 C CA . ARG A 1 83 ? 1.476 -1.493 3.978 1.00 96.44 83 ARG A CA 1
ATOM 617 C C . ARG A 1 83 ? 1.858 -0.177 3.325 1.00 96.44 83 ARG A C 1
ATOM 619 O O . ARG A 1 83 ? 2.467 -0.186 2.259 1.00 96.44 83 ARG A O 1
ATOM 626 N N . PHE A 1 84 ? 1.560 0.948 3.974 1.00 98.25 84 PHE A N 1
ATOM 627 C CA . PHE A 1 84 ? 1.954 2.257 3.452 1.00 98.25 84 PHE A CA 1
ATOM 628 C C . PHE A 1 84 ? 3.470 2.449 3.441 1.00 98.25 84 PHE A C 1
ATOM 630 O O . PHE A 1 84 ? 3.988 3.124 2.557 1.00 98.25 84 PHE A O 1
ATOM 637 N N . THR A 1 85 ? 4.190 1.823 4.372 1.00 98.19 85 THR A N 1
ATOM 638 C CA . THR A 1 85 ? 5.655 1.783 4.350 1.00 98.19 85 THR A CA 1
ATOM 639 C C . THR A 1 85 ? 6.168 1.028 3.132 1.00 98.19 85 THR A C 1
ATOM 641 O O . THR A 1 85 ? 6.961 1.587 2.388 1.00 98.19 85 THR A O 1
ATOM 644 N N . VAL A 1 86 ? 5.650 -0.170 2.852 1.00 97.25 86 VAL A N 1
ATOM 645 C CA . VAL A 1 86 ? 6.036 -0.927 1.649 1.00 97.25 86 VAL A CA 1
ATOM 646 C C . VAL A 1 86 ? 5.707 -0.149 0.371 1.00 97.25 86 VAL A C 1
ATOM 648 O O . VAL A 1 86 ? 6.529 -0.097 -0.540 1.00 97.25 86 VAL A O 1
ATOM 651 N N . VAL A 1 87 ? 4.536 0.495 0.304 1.00 97.94 87 VAL A N 1
ATOM 652 C CA . VAL A 1 87 ? 4.157 1.352 -0.832 1.00 97.94 87 VAL A CA 1
ATOM 653 C C . VAL A 1 87 ? 5.135 2.509 -1.001 1.00 97.94 87 VAL A C 1
ATOM 655 O O . VAL A 1 87 ? 5.613 2.731 -2.109 1.00 97.94 87 VAL A O 1
ATOM 658 N N . ARG A 1 88 ? 5.447 3.234 0.077 1.00 97.56 88 ARG A N 1
ATOM 659 C CA . ARG A 1 88 ? 6.395 4.350 0.042 1.00 97.56 88 ARG A CA 1
ATOM 660 C C . ARG A 1 88 ? 7.767 3.883 -0.432 1.00 97.56 88 ARG A C 1
ATOM 662 O O . ARG A 1 88 ? 8.281 4.447 -1.386 1.00 97.56 88 ARG A O 1
ATOM 669 N N . ASP A 1 89 ? 8.318 2.838 0.175 1.00 96.12 89 ASP A N 1
ATOM 670 C CA . ASP A 1 89 ? 9.663 2.351 -0.140 1.00 96.12 89 ASP A CA 1
ATOM 671 C C . ASP A 1 89 ? 9.746 1.852 -1.604 1.00 96.12 89 ASP A C 1
ATOM 673 O O . ASP A 1 89 ? 10.740 2.069 -2.307 1.00 96.12 89 ASP A O 1
ATOM 677 N N . LEU A 1 90 ? 8.665 1.247 -2.113 1.00 94.12 90 LEU A N 1
ATOM 678 C CA . LEU A 1 90 ? 8.541 0.849 -3.516 1.00 94.12 90 LEU A CA 1
ATOM 679 C C . LEU A 1 90 ? 8.454 2.060 -4.456 1.00 94.12 90 LEU A C 1
ATOM 681 O O . LEU A 1 90 ? 9.124 2.086 -5.488 1.00 94.12 90 LEU A O 1
ATOM 685 N N . MET A 1 91 ? 7.666 3.076 -4.103 1.00 94.88 91 MET A N 1
ATOM 686 C CA . MET A 1 91 ? 7.544 4.307 -4.887 1.00 94.88 91 MET A CA 1
ATOM 687 C C . MET A 1 91 ? 8.835 5.131 -4.888 1.00 94.88 91 MET A C 1
ATOM 689 O O . MET A 1 91 ? 9.203 5.661 -5.934 1.00 94.88 91 MET A O 1
ATOM 693 N N . ASP A 1 92 ? 9.560 5.183 -3.771 1.00 94.50 92 ASP A N 1
ATOM 694 C CA . ASP A 1 92 ? 10.878 5.818 -3.680 1.00 94.50 92 ASP A CA 1
ATOM 695 C C . ASP A 1 92 ? 11.874 5.115 -4.609 1.00 94.50 92 ASP A C 1
ATOM 697 O O . ASP A 1 92 ? 12.600 5.766 -5.369 1.00 94.50 92 ASP A O 1
ATOM 701 N N . THR A 1 93 ? 11.843 3.780 -4.639 1.00 91.06 93 THR A N 1
ATOM 702 C CA . THR A 1 93 ? 12.641 2.994 -5.587 1.00 91.06 93 THR A CA 1
ATOM 703 C C . THR A 1 93 ? 12.269 3.345 -7.032 1.00 91.06 93 THR A C 1
ATOM 705 O O . THR A 1 93 ? 13.142 3.673 -7.832 1.00 91.06 93 THR A O 1
ATOM 708 N N . LEU A 1 94 ? 10.978 3.366 -7.378 1.00 90.94 94 LEU A N 1
ATOM 709 C CA . LEU A 1 94 ? 10.522 3.734 -8.726 1.00 90.94 94 LEU A CA 1
ATOM 710 C C . LEU A 1 94 ? 10.879 5.171 -9.118 1.00 90.94 94 LEU A C 1
ATOM 712 O O . LEU A 1 94 ? 11.135 5.426 -10.291 1.00 90.94 94 LEU A O 1
ATOM 716 N N . SER A 1 95 ? 10.923 6.096 -8.158 1.00 91.44 95 SER A N 1
ATOM 717 C CA . SER A 1 95 ? 11.265 7.501 -8.408 1.00 91.44 95 SER A CA 1
ATOM 718 C C . SER A 1 95 ? 12.723 7.703 -8.836 1.00 91.44 95 SER A C 1
ATOM 720 O O . SER A 1 95 ? 13.047 8.701 -9.478 1.00 91.44 95 SER A O 1
ATOM 722 N N . THR A 1 96 ? 13.597 6.752 -8.494 1.00 89.94 96 THR A N 1
ATOM 723 C CA . THR A 1 96 ? 15.040 6.807 -8.772 1.00 89.94 96 THR A CA 1
ATOM 724 C C . THR A 1 96 ? 15.486 5.812 -9.843 1.00 89.94 96 THR A C 1
ATOM 726 O O . THR A 1 96 ? 16.592 5.935 -10.375 1.00 89.94 96 THR A O 1
ATOM 729 N N . LEU A 1 97 ? 14.640 4.842 -10.196 1.00 87.25 97 LEU A N 1
ATOM 730 C CA . LEU A 1 97 ? 14.919 3.874 -11.250 1.00 87.25 97 LEU A CA 1
ATOM 731 C C . LEU A 1 97 ? 14.878 4.522 -12.638 1.00 87.25 97 LEU A C 1
ATOM 733 O O . LEU A 1 97 ? 13.974 5.280 -12.983 1.00 87.25 97 LEU A O 1
ATOM 737 N N . ASN A 1 98 ? 15.836 4.144 -13.486 1.00 86.19 98 ASN A N 1
ATOM 738 C CA . ASN A 1 98 ? 15.738 4.420 -14.912 1.00 86.19 98 ASN A CA 1
ATOM 739 C C . ASN A 1 98 ? 14.749 3.429 -15.535 1.00 86.19 98 ASN A C 1
ATOM 741 O O . ASN A 1 98 ? 15.061 2.251 -15.684 1.00 86.19 98 ASN A O 1
ATOM 745 N N . LEU A 1 99 ? 13.560 3.912 -15.892 1.00 84.25 99 LEU A N 1
ATOM 746 C CA . LEU A 1 99 ? 12.479 3.084 -16.436 1.00 84.25 99 LEU A CA 1
ATOM 747 C C . LEU A 1 99 ? 12.651 2.755 -17.929 1.00 84.25 99 LEU A C 1
ATOM 749 O O . LEU A 1 99 ? 11.786 2.115 -18.526 1.00 84.25 99 LEU A O 1
ATOM 753 N N . LYS A 1 100 ? 13.749 3.197 -18.553 1.00 89.69 100 LYS A N 1
ATOM 754 C CA . LYS A 1 100 ? 14.050 2.868 -19.945 1.00 89.69 100 LYS A CA 1
ATOM 755 C C . LYS A 1 100 ? 14.211 1.351 -20.104 1.00 89.69 100 LYS A C 1
ATOM 757 O O . LYS A 1 100 ? 14.930 0.723 -19.336 1.00 89.69 100 LYS A O 1
ATOM 762 N N . ASP A 1 101 ? 13.560 0.799 -21.124 1.00 89.12 101 ASP A N 1
ATOM 763 C CA . ASP A 1 101 ? 13.584 -0.628 -21.473 1.00 89.12 101 ASP A CA 1
ATOM 764 C C . ASP A 1 101 ? 12.979 -1.566 -20.400 1.00 89.12 101 ASP A C 1
ATOM 766 O O . ASP A 1 101 ? 13.186 -2.780 -20.454 1.00 89.12 101 ASP A O 1
ATOM 770 N N . ILE A 1 102 ? 12.191 -1.040 -19.449 1.00 88.31 102 ILE A N 1
ATOM 771 C CA . ILE A 1 102 ? 11.375 -1.880 -18.560 1.00 88.31 102 ILE A CA 1
ATOM 772 C C . ILE A 1 102 ? 10.206 -2.470 -19.346 1.00 88.31 102 ILE A C 1
ATOM 774 O O . ILE A 1 102 ? 9.503 -1.765 -20.066 1.00 88.31 102 ILE A O 1
ATOM 778 N N . ALA A 1 103 ? 9.980 -3.775 -19.183 1.00 90.56 103 ALA A N 1
ATOM 779 C CA . ALA A 1 103 ? 8.845 -4.445 -19.794 1.00 90.56 103 ALA A CA 1
ATOM 780 C C . ALA A 1 103 ? 7.527 -3.933 -19.191 1.00 90.56 103 ALA A C 1
ATOM 782 O O . ALA A 1 103 ? 7.369 -3.888 -17.968 1.00 90.56 103 ALA A O 1
ATOM 783 N N . ASP A 1 104 ? 6.538 -3.643 -20.041 1.00 89.25 104 ASP A N 1
ATOM 784 C CA . ASP A 1 104 ? 5.211 -3.172 -19.615 1.00 89.25 104 ASP A CA 1
ATOM 785 C C . ASP A 1 104 ? 4.563 -4.093 -18.570 1.00 89.25 104 ASP A C 1
ATOM 787 O O . ASP A 1 104 ? 3.857 -3.638 -17.666 1.00 89.25 104 ASP A O 1
ATOM 791 N N . CYS A 1 105 ? 4.829 -5.402 -18.653 1.00 87.56 105 CYS A N 1
ATOM 792 C CA . CYS A 1 105 ? 4.322 -6.377 -17.694 1.00 87.56 105 CYS A CA 1
ATOM 793 C C . CYS A 1 105 ? 4.899 -6.190 -16.287 1.00 87.56 105 CYS A C 1
ATOM 795 O O . CYS A 1 105 ? 4.193 -6.443 -15.311 1.00 87.56 105 CYS A O 1
ATOM 797 N N . ASP A 1 106 ? 6.150 -5.753 -16.167 1.00 88.25 106 ASP A N 1
ATOM 798 C CA . ASP A 1 106 ? 6.801 -5.550 -14.876 1.00 88.25 106 ASP A CA 1
ATOM 799 C C . ASP A 1 106 ? 6.270 -4.279 -14.223 1.00 88.25 106 ASP A C 1
ATOM 801 O O . ASP A 1 106 ? 5.856 -4.319 -13.063 1.00 88.25 106 ASP A O 1
ATOM 805 N N . LEU A 1 107 ? 6.148 -3.193 -14.996 1.00 90.00 107 LEU A N 1
ATOM 806 C CA . LEU A 1 107 ? 5.520 -1.966 -14.514 1.00 90.00 107 LEU A CA 1
ATOM 807 C C . LEU A 1 107 ? 4.068 -2.222 -14.086 1.00 90.00 107 LEU A C 1
ATOM 809 O O . LEU A 1 107 ? 3.683 -1.860 -12.979 1.00 90.00 107 LEU A O 1
ATOM 813 N N . THR A 1 108 ? 3.290 -2.942 -14.900 1.00 89.75 108 THR A N 1
ATOM 814 C CA . THR A 1 108 ? 1.901 -3.311 -14.577 1.00 89.75 108 THR A CA 1
ATOM 815 C C . THR A 1 108 ? 1.808 -4.117 -13.280 1.00 89.75 108 THR A C 1
ATOM 817 O O . THR A 1 108 ? 0.950 -3.838 -12.441 1.00 89.75 108 THR A O 1
ATOM 820 N N . ARG A 1 109 ? 2.687 -5.107 -13.069 1.00 87.44 109 ARG A N 1
ATOM 821 C CA . ARG A 1 109 ? 2.694 -5.908 -11.830 1.00 87.44 109 ARG A CA 1
ATOM 822 C C . ARG A 1 109 ? 3.045 -5.064 -10.612 1.00 87.44 109 ARG A C 1
ATOM 824 O O . ARG A 1 109 ? 2.389 -5.205 -9.582 1.00 87.44 109 ARG A O 1
ATOM 831 N N . VAL A 1 110 ? 4.041 -4.189 -10.733 1.00 90.38 110 VAL A N 1
ATOM 832 C CA . VAL A 1 110 ? 4.446 -3.290 -9.649 1.00 90.38 110 VAL A CA 1
ATOM 833 C C . VAL A 1 110 ? 3.315 -2.321 -9.310 1.00 90.38 110 VAL A C 1
ATOM 835 O O . VAL A 1 110 ? 2.928 -2.222 -8.146 1.00 90.38 110 VAL A O 1
ATOM 838 N N . THR A 1 111 ? 2.709 -1.677 -10.311 1.00 90.69 111 THR A N 1
ATOM 839 C CA . THR A 1 111 ? 1.561 -0.782 -10.116 1.00 90.69 111 THR A CA 1
ATOM 840 C C . THR A 1 111 ? 0.374 -1.514 -9.491 1.00 90.69 111 THR A C 1
ATOM 842 O O . THR A 1 111 ? -0.260 -0.979 -8.582 1.00 90.69 111 THR A O 1
ATOM 845 N N . ARG A 1 112 ? 0.098 -2.760 -9.898 1.00 89.31 112 ARG A N 1
ATOM 846 C CA . ARG A 1 112 ? -0.950 -3.587 -9.280 1.00 89.31 112 ARG A CA 1
ATOM 847 C C . ARG A 1 112 ? -0.641 -3.895 -7.813 1.00 89.31 112 ARG A C 1
ATOM 849 O O . ARG A 1 112 ? -1.539 -3.811 -6.982 1.00 89.31 112 ARG A O 1
ATOM 856 N N . GLY A 1 113 ? 0.613 -4.204 -7.483 1.00 90.06 113 GLY A N 1
ATOM 857 C CA . GLY A 1 113 ? 1.057 -4.402 -6.100 1.00 90.06 113 GLY A CA 1
ATOM 858 C C . GLY A 1 113 ? 0.866 -3.153 -5.238 1.00 90.06 113 GLY A C 1
ATOM 859 O O . GLY A 1 113 ? 0.267 -3.235 -4.168 1.00 90.06 113 GLY A O 1
ATOM 860 N N . VAL A 1 114 ? 1.291 -1.985 -5.735 1.00 93.75 114 VAL A N 1
ATOM 861 C CA . VAL A 1 114 ? 1.074 -0.687 -5.070 1.00 93.75 114 VAL A CA 1
ATOM 862 C C . VAL A 1 114 ? -0.414 -0.430 -4.842 1.00 93.75 114 VAL A C 1
ATOM 864 O O . VAL A 1 114 ? -0.815 -0.052 -3.739 1.00 93.75 114 VAL A O 1
ATOM 867 N N . HIS A 1 115 ? -1.237 -0.658 -5.867 1.00 91.81 115 HIS A N 1
ATOM 868 C CA . HIS A 1 115 ? -2.681 -0.466 -5.794 1.00 91.81 115 HIS A CA 1
ATOM 869 C C . HIS A 1 115 ? -3.317 -1.338 -4.703 1.00 91.81 115 HIS A C 1
ATOM 871 O O . HIS A 1 115 ? -4.056 -0.820 -3.865 1.00 91.81 115 HIS A O 1
ATOM 877 N N . LEU A 1 116 ? -2.992 -2.636 -4.673 1.00 91.50 116 LEU A N 1
ATOM 878 C CA . LEU A 1 116 ? -3.521 -3.570 -3.676 1.00 91.50 116 LEU A CA 1
ATOM 879 C C . LEU A 1 116 ? -3.080 -3.190 -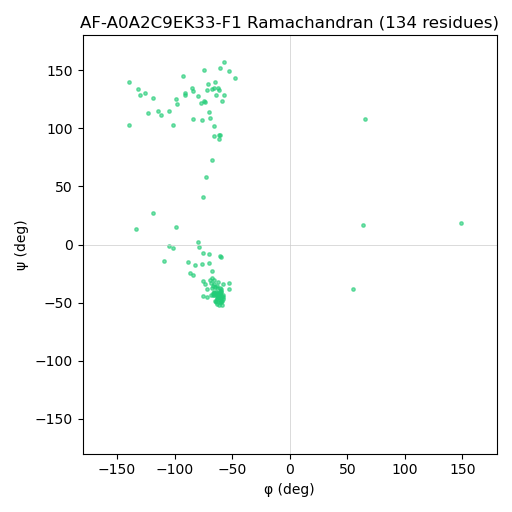2.258 1.00 91.50 116 LEU A C 1
ATOM 881 O O . LEU A 1 116 ? -3.934 -3.007 -1.398 1.00 91.50 116 LEU A O 1
ATOM 885 N N . LEU A 1 117 ? -1.784 -2.966 -2.022 1.00 92.88 117 LEU A N 1
ATOM 886 C CA . LEU A 1 117 ? -1.270 -2.596 -0.695 1.00 92.88 117 LEU A CA 1
ATOM 887 C C . LEU A 1 117 ? -1.882 -1.292 -0.171 1.00 92.88 117 LEU A C 1
ATOM 889 O O . LEU A 1 117 ? -2.227 -1.196 1.008 1.00 92.88 117 LEU A O 1
ATOM 893 N N . THR A 1 118 ? -2.047 -0.297 -1.046 1.00 94.81 118 THR A N 1
ATOM 894 C CA . THR A 1 118 ? -2.695 0.973 -0.692 1.00 94.81 118 THR A CA 1
ATOM 895 C C . THR A 1 118 ? -4.147 0.739 -0.295 1.00 94.81 118 THR A C 1
ATOM 897 O O . THR A 1 118 ? -4.591 1.223 0.745 1.00 94.81 118 THR A O 1
ATOM 900 N N . ARG A 1 119 ? -4.883 -0.043 -1.092 1.00 92.12 119 ARG A N 1
ATOM 901 C CA . ARG A 1 119 ? -6.291 -0.349 -0.835 1.00 92.12 119 ARG A CA 1
ATOM 902 C C . ARG A 1 119 ? -6.484 -1.117 0.468 1.00 92.12 119 ARG A C 1
ATOM 904 O O . ARG A 1 119 ? -7.359 -0.771 1.256 1.00 92.12 119 ARG A O 1
ATOM 911 N N . GLU A 1 120 ? -5.653 -2.123 0.711 1.00 92.88 120 GLU A N 1
ATOM 912 C CA . GLU A 1 120 ? -5.663 -2.881 1.958 1.00 92.88 120 GLU A CA 1
ATOM 913 C C . GLU A 1 120 ? -5.358 -1.981 3.165 1.00 92.88 120 GLU A C 1
ATOM 915 O O . GLU A 1 120 ? -6.043 -2.068 4.181 1.00 92.88 120 GLU A O 1
ATOM 920 N N . GLY A 1 121 ? -4.373 -1.082 3.052 1.00 95.06 121 GLY A N 1
ATOM 921 C CA . GLY A 1 121 ? -4.066 -0.098 4.093 1.00 95.06 121 GLY A CA 1
ATOM 922 C C . GLY A 1 121 ? -5.263 0.799 4.416 1.00 95.06 121 GLY A C 1
ATOM 923 O O . GLY A 1 121 ? -5.589 0.981 5.588 1.00 95.06 121 GLY A O 1
ATOM 924 N N . CYS A 1 122 ? -5.963 1.299 3.393 1.00 95.12 122 CYS A N 1
ATOM 925 C CA . CYS A 1 122 ? -7.177 2.099 3.567 1.00 95.12 122 CYS A CA 1
ATOM 926 C C . CYS A 1 122 ? -8.303 1.313 4.249 1.00 95.12 122 CYS A C 1
ATOM 928 O O . CYS A 1 122 ? -8.884 1.813 5.207 1.00 95.12 122 CYS A O 1
ATOM 930 N N . ALA A 1 123 ? -8.559 0.071 3.832 1.00 92.81 123 ALA A N 1
ATOM 931 C CA . ALA A 1 123 ? -9.589 -0.768 4.447 1.00 92.81 123 ALA A CA 1
ATOM 932 C C . ALA A 1 123 ? -9.329 -1.003 5.948 1.00 92.81 123 ALA A C 1
ATOM 934 O O . ALA A 1 123 ? -10.250 -0.989 6.764 1.00 92.81 123 ALA A O 1
ATOM 935 N N . VAL A 1 124 ? -8.062 -1.173 6.340 1.00 95.12 124 VAL A N 1
ATOM 936 C CA . VAL A 1 124 ? -7.683 -1.284 7.757 1.00 95.12 124 VAL A CA 1
ATOM 937 C C . VAL A 1 124 ? -7.948 0.028 8.506 1.00 95.12 124 VAL A C 1
ATOM 939 O O . VAL A 1 124 ? -8.485 -0.001 9.615 1.00 95.12 124 VAL A O 1
ATOM 942 N N . LEU A 1 125 ? -7.611 1.178 7.910 1.00 95.81 125 LEU A N 1
ATOM 943 C CA . LEU A 1 125 ? -7.881 2.491 8.506 1.00 95.81 125 LEU A CA 1
ATOM 944 C C . LEU A 1 125 ? -9.382 2.763 8.678 1.00 95.81 125 LEU A C 1
ATOM 946 O O . LEU A 1 125 ? -9.769 3.326 9.698 1.00 95.81 125 LEU A O 1
ATOM 950 N N . GLU A 1 126 ? -10.228 2.340 7.738 1.00 94.06 126 GLU A N 1
ATOM 951 C CA . GLU A 1 126 ? -11.689 2.457 7.849 1.00 94.06 126 GLU A CA 1
ATOM 952 C C . GLU A 1 126 ? -12.225 1.692 9.066 1.00 94.06 126 GLU A C 1
ATOM 954 O O . GLU A 1 126 ? -13.031 2.226 9.831 1.00 94.06 126 GLU A O 1
ATOM 959 N N . VAL A 1 127 ? -11.725 0.474 9.314 1.00 93.19 127 VAL A N 1
ATOM 960 C CA . VAL A 1 127 ? -12.091 -0.304 10.510 1.00 93.19 127 VAL A CA 1
ATOM 961 C C . VAL A 1 127 ? -11.640 0.393 11.793 1.00 93.19 127 VAL A C 1
ATOM 963 O O . VAL A 1 127 ? -12.394 0.417 12.766 1.00 93.19 127 VAL A O 1
ATOM 966 N N . ILE A 1 128 ? -10.439 0.979 11.812 1.00 94.81 128 ILE A N 1
ATOM 967 C CA . ILE A 1 128 ? -9.954 1.758 12.962 1.00 94.81 128 ILE A CA 1
ATOM 968 C C . ILE A 1 128 ? -10.876 2.952 13.211 1.00 94.81 128 ILE A C 1
ATOM 970 O O . ILE A 1 128 ? -11.374 3.092 14.323 1.00 94.81 128 ILE A O 1
ATOM 974 N N . GLN A 1 129 ? -11.149 3.764 12.186 1.00 94.25 129 GLN A N 1
ATOM 975 C CA . GLN A 1 129 ? -12.005 4.950 12.292 1.00 94.25 129 GLN A CA 1
ATOM 976 C C . GLN A 1 129 ? -13.407 4.594 12.792 1.00 94.25 129 GLN A C 1
ATOM 978 O O . GLN A 1 129 ? -13.933 5.253 13.689 1.00 94.25 129 GLN A O 1
ATOM 983 N N . TRP A 1 130 ? -13.988 3.516 12.259 1.00 92.94 130 TRP A N 1
ATOM 984 C CA . TRP A 1 130 ? -15.285 3.002 12.690 1.00 92.94 130 TRP A CA 1
ATOM 985 C C . TRP A 1 130 ? -15.294 2.594 14.166 1.00 92.94 130 TRP A C 1
ATOM 987 O 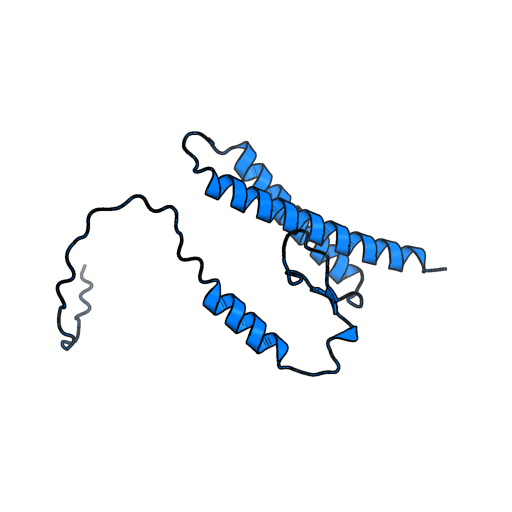O . TRP A 1 130 ? -16.267 2.847 14.873 1.00 92.94 130 TRP A O 1
ATOM 997 N N . ARG A 1 131 ? -14.219 1.967 14.656 1.00 92.94 131 ARG A N 1
ATOM 998 C CA . ARG A 1 131 ? -14.092 1.553 16.062 1.00 92.94 131 ARG A CA 1
ATOM 999 C C . ARG A 1 131 ? -13.887 2.740 16.993 1.00 92.94 131 ARG A C 1
ATOM 1001 O O . ARG A 1 131 ? -14.560 2.823 18.010 1.00 92.94 131 ARG A O 1
ATOM 1008 N N . THR A 1 132 ? -13.005 3.667 16.629 1.00 92.94 132 THR A N 1
ATOM 1009 C CA . THR A 1 132 ? -12.719 4.858 17.443 1.00 92.94 132 THR A CA 1
ATOM 1010 C C . THR A 1 132 ? -13.897 5.828 17.480 1.00 92.94 132 THR A C 1
ATOM 1012 O O . THR A 1 132 ? -14.090 6.514 18.472 1.00 92.94 132 THR A O 1
ATOM 1015 N N . GLY A 1 133 ? -14.712 5.883 16.419 1.00 86.81 133 GLY A N 1
ATOM 1016 C CA . GLY A 1 133 ? -15.931 6.698 16.382 1.00 86.81 133 GLY A CA 1
ATOM 1017 C C . GLY A 1 133 ? -17.105 6.122 17.183 1.00 86.81 133 GLY A C 1
ATOM 1018 O O . GLY A 1 133 ? -18.129 6.786 17.303 1.00 86.81 133 GLY A O 1
ATOM 1019 N N . GLN A 1 134 ? -16.976 4.897 17.701 1.00 75.31 134 GLN A N 1
ATOM 1020 C CA . GLN A 1 134 ? -17.976 4.239 18.546 1.00 75.31 134 GLN A CA 1
ATOM 1021 C C . GLN A 1 134 ? -17.633 4.277 20.042 1.00 75.31 134 GLN A C 1
ATOM 1023 O O . GLN A 1 134 ? -18.438 3.805 20.845 1.00 75.31 134 GLN A O 1
ATOM 1028 N N . GLU A 1 135 ? -16.473 4.819 20.432 1.00 58.66 135 GLU A N 1
ATOM 1029 C CA . GLU A 1 135 ? -16.192 5.103 21.842 1.00 58.66 135 GLU A CA 1
ATOM 1030 C C . GLU A 1 135 ? -17.009 6.339 22.284 1.00 58.66 135 GLU A C 1
ATOM 1032 O O . GLU A 1 135 ? -16.908 7.380 21.630 1.00 58.66 135 GLU A O 1
ATOM 1037 N N . PRO A 1 136 ? -17.867 6.223 23.320 1.00 51.66 136 PRO A N 1
ATOM 1038 C CA . PRO A 1 136 ? -18.692 7.325 23.822 1.00 51.66 136 PRO A CA 1
ATOM 1039 C C . PRO A 1 136 ? -17.900 8.409 24.563 1.00 51.66 136 PRO A C 1
ATOM 1041 O O . PRO A 1 136 ? -16.840 8.094 25.152 1.00 51.66 136 PRO A O 1
#

Secondary structure (DSSP, 8-state):
-----PPPP---------------------HHHHHHHHHHHTTS-TTSTTTEEEEP-SS-SS-SEEEETTS-HHHHHHHHHHHHHHHHHHHHHHHHS--TT--HHHHHHHHHHHHHHHHHHHHHHHHHHHHHTT--

Nearest PDB structures (foldseek):
  8glv-assembly1_5V  TM=2.644E-01  e=2.372E+00  Chlamydomonas reinhardtii

Sequence (136 aa):
MAAVCGTPSGVPVSLLPVGQPSHSCHPQFAWPQMVEALQRVTTMDDQSVHRFSPVDTHDANQAVFYLDTQASLNDLASSAAHRFTVVRDLMDTLSTLNLKDIADCDLTRVTRGVHLLTREGCAVLEVIQWRTGQEP

pLDDT: mean 71.65, std 23.41, range [32.28, 98.25]

Foldseek 3Di:
DDDDDDDDDDDDDDDDDPDDDDPDPDDPPVPVVVVVVVVVVVPDDPVPVVQWDQQDLPPDPDRPDTDRLPDDLVVLLVLLVVLVVVLVVLVVVVVPDDCPPPDPVVVVVSVSSSVRSNSSSVVSVVSSCVVVVPDD

Mean predicted aligned error: 15.57 Å

Radius of gyration: 22.65 Å; Cα contacts (8 Å, |Δi|>4): 66; chains: 1; bounding box: 64×50×51 Å